Protein AF-A0A9D4FEJ9-F1 (afdb_monomer_lite)

Foldseek 3Di:
DDPCCCCPVVVDDDDDDDPDDDPLVVVQVVCVVVVNDDPVSVVVSVVVVVVVVVVVVVVVVLLVVCQVDVVRWDWDFDQVQWDPDDDDPDPVCVVVDPDTDGFGFTQTSNVRDGFWTFDFDDDPDDTDTDIDGDD

pLDDT: mean 73.31, std 15.65, range [38.03, 95.88]

Organism: Dreissena polymorpha (NCBI:txid45954)

Sequence (135 aa):
MSRTLLCEEFKYSFHKTKKDQCQAWAVYRNKEIAGELTIDLKIAFEDHIKRKNRARDEKKSDKSRAKQDKSYHVATFDVEAVLPIPCYLVSIIYYEIKLSCYNLSFYSLQNAKFDMFCGIKLKENEALVKWERVF

Secondary structure (DSSP, 8-state):
--HHHHHHTS----PPPPPPPPHHHHHHHHHHHHT---HHHHHHHHHHHHHHHHHHHHHHHHHHHHHH-TT---EE--SS-EEE----S-GGGGGT---EEE--EEEETTTTEEEEEEEEEEETTEEEEEEEE--

Radius of gyration: 22.23 Å; chains: 1; bounding box: 51×47×43 Å

Structure (mmCIF, N/CA/C/O backbone):
data_AF-A0A9D4FEJ9-F1
#
_entry.id   AF-A0A9D4FEJ9-F1
#
loop_
_atom_site.group_PDB
_atom_site.id
_atom_site.type_symbol
_atom_site.label_atom_id
_atom_site.label_alt_id
_atom_site.label_comp_id
_atom_site.label_asym_id
_atom_site.label_entity_id
_atom_site.label_seq_id
_atom_site.pdbx_PDB_ins_code
_atom_site.Cartn_x
_atom_site.Cartn_y
_atom_site.Cartn_z
_atom_site.occupancy
_atom_site.B_iso_or_equiv
_atom_site.auth_seq_id
_atom_site.auth_comp_id
_atom_site.auth_asym_id
_atom_site.auth_atom_id
_atom_site.pdbx_PDB_model_num
ATOM 1 N N . MET A 1 1 ? 16.062 -32.666 13.026 1.00 56.31 1 MET A N 1
ATOM 2 C CA . MET A 1 1 ? 17.361 -32.375 12.379 1.00 56.31 1 MET A CA 1
ATOM 3 C C . MET A 1 1 ? 17.881 -31.065 12.968 1.00 56.31 1 MET A C 1
ATOM 5 O O . MET A 1 1 ? 17.130 -30.097 12.966 1.00 56.31 1 MET A O 1
ATOM 9 N N . SER A 1 2 ? 19.061 -31.059 13.599 1.00 70.62 2 SER A N 1
ATOM 10 C CA . SER A 1 2 ? 19.541 -29.914 14.400 1.00 70.62 2 SER A CA 1
ATOM 11 C C . SER A 1 2 ? 20.096 -28.786 13.521 1.00 70.62 2 SER A C 1
ATOM 13 O O . SER A 1 2 ? 20.791 -29.055 12.544 1.00 70.62 2 SER A O 1
ATOM 15 N N . ARG A 1 3 ? 19.831 -27.523 13.890 1.00 65.75 3 ARG A N 1
ATOM 16 C CA . ARG A 1 3 ? 20.355 -26.314 13.218 1.00 65.75 3 ARG A CA 1
ATOM 17 C C . ARG A 1 3 ? 21.888 -26.311 13.137 1.00 65.75 3 ARG A C 1
ATOM 19 O O . ARG A 1 3 ? 22.436 -25.786 12.175 1.00 65.75 3 ARG A O 1
ATOM 26 N N . THR A 1 4 ? 22.551 -26.926 14.114 1.00 71.56 4 THR A N 1
ATOM 27 C CA . THR A 1 4 ? 24.013 -27.028 14.215 1.00 71.56 4 THR A CA 1
ATOM 28 C C . THR A 1 4 ? 24.616 -27.801 13.038 1.00 71.56 4 THR A C 1
ATOM 30 O O . THR A 1 4 ? 25.522 -27.299 12.386 1.00 71.56 4 THR A O 1
ATOM 33 N N . LEU A 1 5 ? 24.026 -28.948 12.671 1.00 76.44 5 LEU A N 1
ATOM 34 C CA . LEU A 1 5 ? 24.475 -29.768 11.534 1.00 76.44 5 LEU A CA 1
ATOM 35 C C . LEU A 1 5 ? 24.398 -29.003 10.199 1.00 76.44 5 LEU A C 1
ATOM 37 O O . LEU A 1 5 ? 25.327 -29.032 9.400 1.00 76.44 5 LEU A O 1
ATOM 41 N N . LEU A 1 6 ? 23.303 -28.271 9.966 1.00 71.69 6 LEU A N 1
ATOM 42 C CA . LEU A 1 6 ? 23.072 -27.528 8.717 1.00 71.69 6 LEU A CA 1
ATOM 43 C C . LEU A 1 6 ? 24.016 -26.328 8.544 1.00 71.69 6 LEU A C 1
ATOM 45 O O . LEU A 1 6 ? 24.467 -26.059 7.429 1.00 71.69 6 LEU A O 1
ATOM 49 N N . CYS A 1 7 ? 24.305 -25.605 9.628 1.00 70.69 7 CYS A N 1
ATOM 50 C CA . CYS A 1 7 ? 25.165 -24.423 9.577 1.00 70.69 7 CYS A CA 1
ATOM 51 C C . CYS A 1 7 ? 26.660 -24.770 9.546 1.00 70.69 7 CYS A C 1
ATOM 53 O O . CYS A 1 7 ? 27.412 -24.081 8.862 1.00 70.69 7 CYS A O 1
ATOM 55 N N . GLU A 1 8 ? 27.101 -25.791 10.288 1.00 72.38 8 GLU A N 1
ATOM 56 C CA . GLU A 1 8 ? 28.532 -26.058 10.502 1.00 72.38 8 GLU A CA 1
ATOM 57 C C . GLU A 1 8 ? 29.110 -27.036 9.474 1.00 72.38 8 GLU A C 1
ATOM 59 O O . GLU A 1 8 ? 30.146 -26.745 8.877 1.00 72.38 8 GLU A O 1
ATOM 64 N N . GLU A 1 9 ? 28.428 -28.152 9.200 1.00 73.94 9 GLU A N 1
ATOM 65 C CA . GLU A 1 9 ? 28.933 -29.160 8.256 1.00 73.94 9 GLU A CA 1
ATOM 66 C C . GLU A 1 9 ? 28.632 -28.784 6.803 1.00 73.94 9 GLU A C 1
ATOM 68 O O . GLU A 1 9 ? 29.503 -28.851 5.936 1.00 73.94 9 GLU A O 1
ATOM 73 N N . PHE A 1 10 ? 27.406 -28.328 6.534 1.00 78.38 10 PHE A N 1
ATOM 74 C CA . PHE A 1 10 ? 26.962 -27.996 5.177 1.00 78.38 10 PHE A CA 1
ATOM 75 C C . PHE A 1 10 ? 27.118 -26.513 4.810 1.00 78.38 10 PHE A C 1
ATOM 77 O O . PHE A 1 10 ? 26.845 -26.135 3.670 1.00 78.38 10 PHE A O 1
ATOM 84 N N . LYS A 1 11 ? 27.562 -25.665 5.752 1.00 77.25 11 LYS A N 1
ATOM 85 C CA . LYS A 1 11 ? 27.775 -24.215 5.563 1.00 77.25 11 LYS A CA 1
ATOM 86 C C . LYS A 1 11 ? 26.548 -23.466 5.023 1.00 77.25 11 LYS A C 1
ATOM 88 O O . LYS A 1 11 ? 26.685 -22.446 4.342 1.00 77.25 11 LYS A O 1
ATOM 93 N N . TYR A 1 12 ? 25.336 -23.935 5.326 1.00 80.81 12 TYR A N 1
ATOM 94 C CA . TYR A 1 12 ? 24.127 -23.233 4.909 1.00 80.81 12 TYR A CA 1
ATOM 95 C C . TYR A 1 12 ? 23.862 -22.017 5.797 1.00 80.81 12 TYR A C 1
ATOM 97 O O . TYR A 1 12 ? 23.785 -22.104 7.022 1.00 80.81 12 TYR A O 1
ATOM 105 N N . SER A 1 13 ? 23.672 -20.867 5.152 1.00 76.81 13 SER A N 1
ATOM 106 C CA . SER A 1 13 ? 23.271 -19.626 5.812 1.00 76.81 13 SER A CA 1
ATOM 107 C C . SER A 1 13 ? 21.747 -19.503 5.797 1.00 76.81 13 SER A C 1
ATOM 109 O O . SER A 1 13 ? 21.130 -19.427 4.736 1.00 76.81 13 SER A O 1
ATOM 111 N N . PHE A 1 14 ? 21.117 -19.456 6.973 1.00 75.50 14 PHE A N 1
ATOM 112 C CA . PHE A 1 14 ? 19.681 -19.187 7.073 1.00 75.50 14 PHE A CA 1
ATOM 113 C C . PHE A 1 14 ? 19.421 -17.691 6.905 1.00 75.50 14 PHE A C 1
ATOM 115 O O . PHE A 1 14 ? 19.607 -16.901 7.832 1.00 75.50 14 PHE A O 1
ATOM 122 N N . HIS A 1 15 ? 18.972 -17.299 5.717 1.00 77.50 15 HIS A N 1
ATOM 123 C CA . HIS A 1 15 ? 18.550 -15.932 5.449 1.00 77.50 15 HIS A CA 1
ATOM 124 C C . HIS A 1 15 ? 17.087 -15.749 5.843 1.00 77.50 15 HIS A C 1
ATOM 126 O O . HIS A 1 15 ? 16.216 -16.523 5.447 1.00 77.50 15 HIS A O 1
ATOM 132 N N . LYS A 1 16 ? 16.798 -14.689 6.601 1.00 71.62 16 LYS A N 1
ATOM 133 C CA . LYS A 1 16 ? 15.417 -14.250 6.794 1.00 71.62 16 LYS A CA 1
ATOM 134 C C . LYS A 1 16 ? 14.883 -13.798 5.437 1.00 71.62 16 LYS A C 1
ATOM 136 O O . LYS A 1 16 ? 15.527 -12.983 4.772 1.00 71.62 16 LYS A O 1
ATOM 141 N N . THR A 1 17 ? 13.733 -14.328 5.032 1.00 65.25 17 THR A N 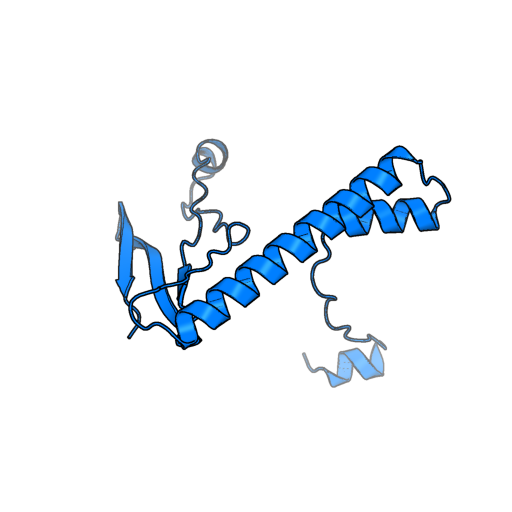1
ATOM 142 C CA . THR A 1 17 ? 13.060 -13.888 3.809 1.00 65.25 17 THR A CA 1
ATOM 143 C C . THR A 1 17 ? 12.894 -12.372 3.858 1.00 65.25 17 THR A C 1
ATOM 145 O O . THR A 1 17 ? 12.483 -11.794 4.872 1.00 65.25 17 THR A O 1
ATOM 148 N N . LYS A 1 18 ? 13.317 -11.701 2.782 1.00 68.94 18 LYS A N 1
ATOM 149 C CA . LYS A 1 18 ? 13.112 -10.259 2.650 1.00 68.94 18 LYS A CA 1
ATOM 150 C C . LYS A 1 18 ? 11.608 -10.008 2.616 1.00 68.94 18 LYS A C 1
ATOM 152 O O . LYS A 1 18 ? 10.855 -10.830 2.108 1.00 68.94 18 LYS A O 1
ATOM 157 N N . LYS A 1 19 ? 11.186 -8.877 3.175 1.00 67.50 19 LYS A N 1
ATOM 158 C CA . LYS A 1 19 ? 9.786 -8.457 3.116 1.00 67.50 19 LYS A CA 1
ATOM 159 C C . LYS A 1 19 ? 9.343 -8.354 1.654 1.00 67.50 19 LYS A C 1
ATOM 161 O O . LYS A 1 19 ? 10.132 -7.874 0.836 1.00 67.50 19 LYS A O 1
ATOM 166 N N . ASP A 1 20 ? 8.106 -8.752 1.367 1.00 70.62 20 ASP A N 1
ATOM 167 C CA . ASP A 1 20 ? 7.546 -8.688 0.019 1.00 70.62 20 ASP A CA 1
ATOM 168 C C . ASP A 1 20 ? 7.664 -7.273 -0.550 1.00 70.62 20 ASP A C 1
ATOM 170 O O . ASP A 1 20 ? 7.364 -6.266 0.105 1.00 70.62 20 ASP A O 1
ATOM 174 N N . GLN A 1 21 ? 8.185 -7.201 -1.771 1.00 74.94 21 GLN A N 1
ATOM 175 C CA . GLN A 1 21 ? 8.380 -5.953 -2.488 1.00 74.94 21 GLN A CA 1
ATOM 176 C C . GLN A 1 21 ? 7.201 -5.728 -3.426 1.00 74.94 21 GLN A C 1
ATOM 178 O O . GLN A 1 21 ? 6.718 -6.650 -4.075 1.00 74.94 21 GLN A O 1
ATOM 183 N N . CYS A 1 22 ? 6.755 -4.477 -3.527 1.00 85.62 22 CYS A N 1
ATOM 184 C CA . CYS A 1 22 ? 5.726 -4.110 -4.492 1.00 85.62 22 CYS A CA 1
ATOM 185 C C . CYS A 1 22 ? 6.215 -4.413 -5.916 1.00 85.62 22 CYS A C 1
ATOM 187 O O . CYS A 1 22 ? 7.333 -4.038 -6.278 1.00 85.62 22 CYS A O 1
ATOM 189 N N . GLN A 1 23 ? 5.357 -5.021 -6.735 1.00 85.50 23 GLN A N 1
ATOM 190 C CA . GLN A 1 23 ? 5.668 -5.371 -8.121 1.00 85.50 23 GLN A CA 1
ATOM 191 C C . GLN A 1 23 ? 6.156 -4.163 -8.936 1.00 85.50 23 GLN A C 1
ATOM 193 O O . GLN A 1 23 ? 7.145 -4.276 -9.654 1.00 85.50 23 GLN A O 1
ATOM 198 N N . ALA A 1 24 ? 5.535 -2.987 -8.772 1.00 87.25 24 ALA A N 1
ATOM 199 C CA . ALA A 1 24 ? 5.962 -1.761 -9.454 1.00 87.25 24 ALA A CA 1
ATOM 200 C C . ALA A 1 24 ? 7.404 -1.358 -9.092 1.00 87.25 24 ALA A C 1
ATOM 202 O O . ALA A 1 24 ? 8.167 -0.928 -9.955 1.00 87.25 24 ALA A O 1
ATOM 203 N N . TRP A 1 25 ? 7.801 -1.548 -7.829 1.00 88.81 25 TRP A N 1
ATOM 204 C CA . TRP A 1 25 ? 9.167 -1.287 -7.373 1.00 88.81 25 TRP A CA 1
ATOM 205 C C . TRP A 1 25 ? 10.157 -2.308 -7.936 1.00 88.81 25 TRP A C 1
ATOM 207 O O . TRP A 1 25 ? 11.225 -1.923 -8.404 1.00 88.81 25 TRP A O 1
ATOM 217 N N . ALA A 1 26 ? 9.793 -3.594 -7.935 1.00 89.62 26 ALA A N 1
ATOM 218 C CA . ALA A 1 26 ? 10.637 -4.657 -8.475 1.00 89.62 26 ALA A CA 1
ATOM 219 C C . ALA A 1 26 ? 10.890 -4.468 -9.980 1.00 89.62 26 ALA A C 1
ATOM 221 O O . ALA A 1 26 ? 12.032 -4.540 -10.426 1.00 89.62 26 ALA A O 1
ATOM 222 N N . VAL A 1 27 ? 9.843 -4.153 -10.752 1.00 89.88 27 VAL A N 1
ATOM 223 C CA . VAL A 1 27 ? 9.951 -3.885 -12.196 1.00 89.88 27 VAL A CA 1
ATOM 224 C C . VAL A 1 27 ? 10.849 -2.679 -12.462 1.00 89.88 27 VAL A C 1
ATOM 226 O O . VAL A 1 27 ? 11.778 -2.788 -13.262 1.00 89.88 27 VAL A O 1
ATOM 229 N N . TYR A 1 28 ? 10.622 -1.560 -11.765 1.00 93.25 28 TYR A N 1
ATOM 230 C CA . TYR A 1 28 ? 11.450 -0.362 -11.913 1.00 93.25 28 TYR A CA 1
ATOM 231 C C . TYR A 1 28 ? 12.921 -0.651 -11.588 1.00 93.25 28 TYR A C 1
ATOM 233 O O . TYR A 1 28 ? 13.802 -0.339 -12.385 1.00 93.25 28 TYR A O 1
ATOM 241 N N . ARG A 1 29 ? 13.196 -1.314 -10.456 1.00 91.62 29 ARG A N 1
ATOM 242 C CA . ARG A 1 29 ? 14.565 -1.622 -10.023 1.00 91.62 29 ARG A CA 1
ATOM 243 C C . ARG A 1 29 ? 15.287 -2.559 -10.988 1.00 91.62 29 ARG A C 1
ATOM 245 O O . ARG A 1 29 ? 16.464 -2.353 -11.264 1.00 91.62 29 ARG A O 1
ATOM 252 N N . ASN A 1 30 ? 14.596 -3.569 -11.510 1.00 91.56 30 ASN A N 1
ATOM 253 C CA . ASN A 1 30 ? 15.185 -4.500 -12.469 1.00 91.56 30 ASN A CA 1
ATOM 254 C C . ASN A 1 30 ? 15.529 -3.796 -13.789 1.00 91.56 30 ASN A C 1
ATOM 256 O O . ASN A 1 30 ? 16.608 -4.021 -14.329 1.00 91.56 30 ASN A O 1
ATOM 260 N N . LYS A 1 31 ? 14.652 -2.908 -14.276 1.00 92.12 31 LYS A N 1
ATOM 261 C CA . LYS A 1 31 ? 14.897 -2.110 -15.488 1.00 92.12 31 LYS A CA 1
ATOM 262 C C . LYS A 1 31 ? 16.006 -1.075 -15.300 1.00 92.12 31 LYS A C 1
ATOM 264 O O . LYS A 1 31 ? 16.796 -0.874 -16.214 1.00 92.12 31 LYS A O 1
ATOM 269 N N . GLU A 1 32 ? 16.106 -0.481 -14.113 1.00 92.31 32 GLU A N 1
ATOM 270 C CA . GLU A 1 32 ? 17.213 0.404 -13.731 1.00 92.31 32 GLU A CA 1
ATOM 271 C C . GLU A 1 32 ? 18.559 -0.335 -13.761 1.00 92.31 32 GLU A C 1
ATOM 273 O O . GLU A 1 32 ? 19.508 0.151 -14.368 1.00 92.31 32 GLU A O 1
ATOM 278 N N . ILE A 1 33 ? 18.634 -1.534 -13.170 1.00 92.69 33 ILE A N 1
ATOM 279 C CA . ILE A 1 33 ? 19.854 -2.361 -13.165 1.00 92.69 33 ILE A CA 1
ATOM 280 C C . ILE A 1 33 ? 20.231 -2.816 -14.582 1.00 92.69 33 ILE A C 1
ATOM 282 O O . ILE A 1 33 ? 21.411 -2.840 -14.920 1.00 92.69 33 ILE A O 1
ATOM 286 N N . ALA A 1 34 ? 19.241 -3.160 -15.409 1.00 92.56 34 ALA A N 1
ATOM 287 C CA . ALA A 1 34 ? 19.451 -3.560 -16.799 1.00 92.56 34 ALA A CA 1
ATOM 288 C C . ALA A 1 34 ? 19.808 -2.387 -17.736 1.00 92.56 34 ALA A C 1
ATOM 290 O O . ALA A 1 34 ? 20.172 -2.625 -18.882 1.00 92.56 34 ALA A O 1
ATOM 291 N N . GLY A 1 35 ? 19.698 -1.131 -17.283 1.00 91.50 35 GLY A N 1
ATOM 292 C CA . GLY A 1 35 ? 19.918 0.050 -18.126 1.00 91.50 35 GLY A CA 1
ATOM 293 C C . GLY A 1 35 ? 18.801 0.316 -19.147 1.00 91.50 35 GLY A C 1
ATOM 294 O O . GLY A 1 35 ? 18.963 1.146 -20.033 1.00 91.50 35 GLY A O 1
ATOM 295 N N . GLU A 1 36 ? 17.653 -0.350 -19.017 1.00 92.81 36 GLU A N 1
ATOM 296 C CA . GLU A 1 36 ? 16.507 -0.273 -19.939 1.00 92.81 36 GLU A CA 1
ATOM 297 C C . GLU A 1 36 ? 15.411 0.672 -19.416 1.00 92.81 36 GLU A C 1
ATOM 299 O O . GLU A 1 36 ? 14.210 0.415 -19.559 1.00 92.81 36 GLU A O 1
ATOM 304 N N . LEU A 1 37 ? 15.803 1.743 -18.722 1.00 91.56 37 LEU A N 1
ATOM 305 C CA . LEU A 1 37 ? 14.847 2.647 -18.097 1.00 91.56 37 LEU A CA 1
ATOM 306 C C . LEU A 1 37 ? 14.257 3.606 -19.137 1.00 91.56 37 LEU A C 1
ATOM 308 O O . LEU A 1 37 ? 14.937 4.502 -19.633 1.00 91.56 37 LEU A O 1
ATOM 312 N N . THR A 1 38 ? 12.971 3.448 -19.441 1.00 92.44 38 THR A N 1
ATOM 313 C CA . THR A 1 38 ? 12.241 4.403 -20.279 1.00 92.44 38 THR A CA 1
ATOM 314 C C . THR A 1 38 ? 11.709 5.567 -19.442 1.00 92.44 38 THR A C 1
ATOM 316 O O . THR A 1 38 ? 11.409 5.424 -18.252 1.00 92.44 38 THR A O 1
ATOM 319 N N . ILE A 1 39 ? 11.570 6.736 -20.071 1.00 93.62 39 ILE A N 1
ATOM 320 C CA . ILE A 1 39 ? 11.011 7.942 -19.438 1.00 93.62 39 ILE A CA 1
ATOM 321 C C . ILE A 1 39 ? 9.598 7.670 -18.907 1.00 93.62 39 ILE A C 1
ATOM 323 O O . ILE A 1 39 ? 9.293 8.022 -17.768 1.00 93.62 39 ILE A O 1
ATOM 327 N N . ASP A 1 40 ? 8.778 6.956 -19.677 1.00 93.31 40 ASP A N 1
ATOM 328 C CA . ASP A 1 40 ? 7.412 6.603 -19.285 1.00 93.31 40 ASP A CA 1
ATOM 329 C C . ASP A 1 40 ? 7.378 5.738 -18.020 1.00 93.31 40 ASP A C 1
ATOM 331 O O . ASP A 1 40 ? 6.560 5.966 -17.127 1.00 93.31 40 ASP A O 1
ATOM 335 N N . LEU A 1 41 ? 8.304 4.778 -17.894 1.00 91.81 41 LEU A N 1
ATOM 336 C CA . LEU A 1 41 ? 8.404 3.922 -16.710 1.00 91.81 41 LEU A CA 1
ATOM 337 C C . LEU A 1 41 ? 8.794 4.733 -15.468 1.00 91.81 41 LEU A C 1
ATOM 339 O O . LEU A 1 41 ? 8.311 4.457 -14.369 1.00 91.81 41 LEU A O 1
ATOM 343 N N . LYS A 1 42 ? 9.642 5.753 -15.642 1.00 93.06 42 LYS A N 1
ATOM 344 C CA . LYS A 1 42 ? 10.030 6.667 -14.566 1.00 93.06 42 LYS A CA 1
ATOM 345 C C . LYS A 1 42 ? 8.858 7.531 -14.110 1.00 93.06 42 LYS A C 1
ATOM 347 O O . LYS A 1 42 ? 8.597 7.584 -12.911 1.00 93.06 42 LYS A O 1
ATOM 352 N N . ILE A 1 43 ? 8.112 8.121 -15.042 1.00 95.31 43 ILE A N 1
ATOM 353 C CA . ILE A 1 43 ? 6.907 8.905 -14.731 1.00 95.31 43 ILE A CA 1
ATOM 354 C C . ILE A 1 43 ? 5.874 8.027 -14.010 1.00 95.31 43 ILE A C 1
ATOM 356 O O . ILE A 1 43 ? 5.373 8.397 -12.948 1.00 95.31 43 ILE A O 1
ATOM 360 N N . ALA A 1 44 ? 5.613 6.821 -14.525 1.00 93.62 44 ALA A N 1
ATOM 361 C CA . ALA A 1 44 ? 4.683 5.877 -13.908 1.00 93.62 44 ALA A CA 1
ATOM 362 C C . ALA A 1 44 ? 5.109 5.474 -12.485 1.00 93.62 44 ALA A C 1
ATOM 364 O O . ALA A 1 44 ? 4.271 5.363 -11.583 1.00 93.62 44 ALA A O 1
ATOM 365 N N . PHE A 1 45 ? 6.410 5.273 -12.257 1.00 94.19 45 PHE A N 1
ATOM 366 C CA . PHE A 1 45 ? 6.940 4.952 -10.936 1.00 94.19 45 PHE A CA 1
ATOM 367 C C . PHE A 1 45 ? 6.851 6.137 -9.965 1.00 94.19 45 PHE A C 1
ATOM 369 O O . PHE A 1 45 ? 6.438 5.958 -8.817 1.00 94.19 45 PHE A O 1
ATOM 376 N N . GLU A 1 46 ? 7.168 7.353 -10.409 1.00 94.88 46 GLU A N 1
ATOM 377 C CA . GLU A 1 46 ? 7.007 8.567 -9.601 1.00 94.88 46 GLU A CA 1
ATOM 378 C C . GLU A 1 46 ? 5.547 8.773 -9.183 1.00 94.88 46 GLU A C 1
ATOM 380 O O . GLU A 1 46 ? 5.268 9.047 -8.013 1.00 94.88 46 GLU A O 1
ATOM 385 N N . ASP A 1 47 ? 4.603 8.560 -10.098 1.00 95.56 47 ASP A N 1
ATOM 386 C CA . ASP A 1 47 ? 3.174 8.624 -9.801 1.00 95.56 47 ASP A CA 1
ATOM 387 C C . ASP A 1 47 ? 2.728 7.530 -8.826 1.00 95.56 47 ASP A C 1
ATOM 389 O O . ASP A 1 47 ? 1.956 7.802 -7.901 1.00 95.56 47 ASP A O 1
ATOM 393 N N . HIS A 1 48 ? 3.248 6.307 -8.962 1.00 93.62 48 HIS A N 1
ATOM 394 C CA . HIS A 1 48 ? 3.027 5.242 -7.983 1.00 93.62 48 HIS A CA 1
ATOM 395 C C . HIS A 1 48 ? 3.501 5.660 -6.579 1.00 93.62 48 HIS A C 1
ATOM 397 O O . HIS A 1 48 ? 2.764 5.501 -5.600 1.00 93.62 48 HIS A O 1
ATOM 403 N N . ILE A 1 49 ? 4.702 6.239 -6.465 1.00 94.31 49 ILE A N 1
ATOM 404 C CA . ILE A 1 49 ? 5.252 6.710 -5.186 1.00 94.31 49 ILE A CA 1
ATOM 405 C C . ILE A 1 49 ? 4.426 7.868 -4.613 1.00 94.31 49 ILE A C 1
ATOM 407 O O . ILE A 1 49 ? 4.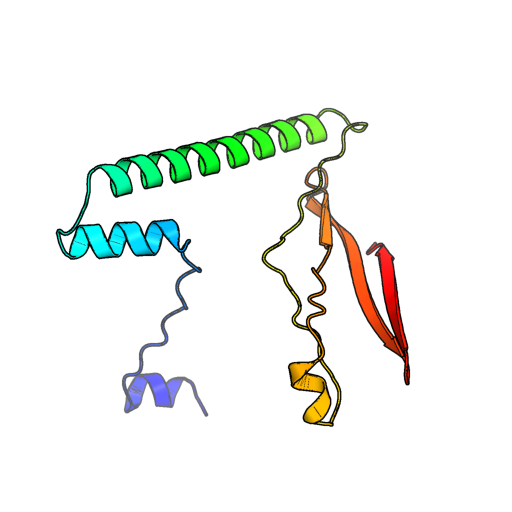113 7.851 -3.420 1.00 94.31 49 ILE A O 1
ATOM 411 N N . LYS A 1 50 ? 4.006 8.830 -5.444 1.00 95.88 50 LYS A N 1
ATOM 412 C CA . LYS A 1 50 ? 3.122 9.933 -5.028 1.00 95.88 50 LYS A CA 1
ATOM 413 C C . LYS A 1 50 ? 1.806 9.407 -4.455 1.00 95.88 50 LYS A C 1
ATOM 415 O O . LYS A 1 50 ? 1.436 9.785 -3.345 1.00 95.88 50 LYS A O 1
ATOM 420 N N . ARG A 1 51 ? 1.128 8.490 -5.158 1.00 93.50 51 ARG A N 1
ATOM 421 C CA . ARG A 1 51 ? -0.134 7.875 -4.697 1.00 93.50 51 ARG A CA 1
ATOM 422 C C . ARG A 1 51 ? 0.052 7.115 -3.386 1.00 93.50 51 ARG A C 1
ATOM 424 O O . ARG A 1 51 ? -0.743 7.268 -2.463 1.00 93.50 51 ARG A O 1
ATOM 431 N N . LYS A 1 52 ? 1.133 6.339 -3.278 1.00 91.25 52 LYS A N 1
ATOM 432 C CA . LYS A 1 52 ? 1.486 5.591 -2.065 1.00 91.25 52 LYS A CA 1
ATOM 433 C C . LYS A 1 52 ? 1.706 6.506 -0.861 1.00 91.25 52 LYS A C 1
ATOM 435 O O . LYS A 1 52 ? 1.241 6.186 0.231 1.00 91.25 52 LYS A O 1
ATOM 440 N N . ASN A 1 53 ? 2.430 7.608 -1.039 1.00 94.38 53 ASN A N 1
ATOM 441 C CA . ASN A 1 53 ? 2.683 8.562 0.040 1.00 94.38 53 ASN A CA 1
ATOM 442 C C . ASN A 1 53 ? 1.396 9.282 0.438 1.00 94.38 53 ASN A C 1
ATOM 444 O O . ASN A 1 53 ? 1.055 9.277 1.615 1.00 94.38 53 ASN A O 1
ATOM 448 N N . ARG A 1 54 ? 0.611 9.743 -0.541 1.00 95.19 54 ARG A N 1
ATOM 449 C CA . ARG A 1 54 ? -0.696 10.358 -0.299 1.00 95.19 54 ARG A CA 1
ATOM 450 C C . ARG A 1 54 ? -1.619 9.462 0.532 1.00 95.19 54 ARG A C 1
ATOM 452 O O . ARG A 1 54 ? -2.122 9.904 1.556 1.00 95.19 54 ARG A O 1
ATOM 459 N N . ALA A 1 55 ? -1.771 8.190 0.160 1.00 90.44 55 ALA A N 1
ATOM 460 C CA . ALA A 1 55 ? -2.606 7.249 0.911 1.00 90.44 55 ALA A CA 1
ATOM 461 C C . ALA A 1 55 ? -2.111 7.032 2.357 1.00 90.44 55 ALA A C 1
ATOM 463 O O . ALA A 1 55 ? -2.901 6.826 3.280 1.00 90.44 55 ALA A O 1
ATOM 464 N N . ARG A 1 56 ? -0.791 7.079 2.584 1.00 90.88 56 ARG A N 1
ATOM 465 C CA . ARG A 1 56 ? -0.203 6.979 3.932 1.00 90.88 56 ARG A CA 1
ATOM 466 C C . ARG A 1 56 ? -0.446 8.236 4.757 1.00 90.88 56 ARG A C 1
ATOM 468 O O . ARG A 1 56 ? -0.711 8.112 5.953 1.00 90.88 56 ARG A O 1
ATOM 475 N N . ASP A 1 57 ? -0.359 9.402 4.133 1.00 94.19 57 ASP A N 1
ATOM 476 C CA . ASP A 1 57 ? -0.584 10.690 4.781 1.00 94.19 57 ASP A CA 1
ATOM 477 C C . ASP A 1 57 ? -2.060 10.866 5.154 1.00 94.19 57 ASP A C 1
ATOM 479 O O . ASP A 1 57 ? -2.357 11.206 6.299 1.00 94.19 57 ASP A O 1
ATOM 483 N N . GLU A 1 58 ? -2.980 10.512 4.251 1.00 92.44 58 GLU A N 1
ATOM 484 C CA . GLU A 1 58 ? -4.425 10.461 4.513 1.00 92.44 58 GLU A CA 1
ATOM 485 C C . GLU A 1 58 ? -4.724 9.514 5.687 1.00 92.44 58 GLU A C 1
ATOM 487 O O . GLU A 1 58 ? -5.263 9.945 6.706 1.00 92.44 58 GLU A O 1
ATOM 492 N N . LYS A 1 59 ? -4.218 8.270 5.649 1.00 89.75 59 LYS A N 1
ATOM 493 C CA . LYS A 1 59 ? -4.357 7.309 6.761 1.00 89.75 59 LYS A CA 1
ATOM 494 C C . LYS A 1 59 ? -3.805 7.846 8.088 1.00 89.75 59 LYS A C 1
ATOM 496 O O . LYS A 1 59 ? -4.354 7.554 9.153 1.00 89.75 59 LYS A O 1
ATOM 501 N N . LYS A 1 60 ? -2.692 8.587 8.065 1.00 90.56 60 LYS A N 1
ATOM 502 C CA . LYS A 1 60 ? -2.088 9.181 9.269 1.00 90.56 60 LYS A CA 1
ATOM 503 C C . LYS A 1 60 ? -2.946 10.323 9.812 1.00 90.56 60 LYS A C 1
ATOM 505 O O . LYS A 1 60 ? -3.118 10.408 11.032 1.00 90.56 60 LYS A O 1
ATOM 510 N N . SER A 1 61 ? -3.481 11.162 8.930 1.00 92.00 61 SER A N 1
ATOM 511 C CA . SER A 1 61 ? -4.410 12.239 9.275 1.00 92.00 61 SER A CA 1
ATOM 512 C C . SER A 1 61 ? -5.673 11.668 9.916 1.00 92.00 61 SER A C 1
ATOM 514 O O . SER A 1 61 ? -5.992 12.004 11.056 1.00 92.00 61 SER A O 1
ATOM 516 N N . ASP A 1 62 ? -6.298 10.687 9.264 1.00 89.00 62 ASP A N 1
ATOM 517 C CA . ASP A 1 62 ? -7.499 10.011 9.751 1.00 89.00 62 ASP A CA 1
ATOM 518 C C . ASP A 1 62 ? -7.268 9.334 11.102 1.00 89.00 62 ASP A C 1
ATOM 520 O O . ASP A 1 62 ? -8.057 9.498 12.033 1.00 89.00 62 ASP A O 1
ATOM 524 N N . LYS A 1 63 ? -6.138 8.637 11.267 1.00 87.12 63 LYS A N 1
ATOM 525 C CA . LYS A 1 63 ? -5.767 8.041 12.557 1.00 87.12 63 LYS A CA 1
ATOM 526 C C . LYS A 1 63 ? -5.604 9.095 13.654 1.00 87.12 63 LYS A C 1
ATOM 528 O O . LYS A 1 63 ? -5.957 8.839 14.803 1.00 87.12 63 LYS A O 1
ATOM 533 N N . SER A 1 64 ? -5.045 10.256 13.324 1.00 88.00 64 SER A N 1
ATOM 534 C CA . SER A 1 64 ? -4.863 11.356 14.279 1.00 88.00 64 SER A CA 1
ATOM 535 C C . SER A 1 64 ? -6.205 11.974 14.664 1.00 88.00 64 SER A C 1
ATOM 537 O O . SER A 1 64 ? -6.448 12.193 15.849 1.00 88.00 64 SER A O 1
ATOM 539 N N . ARG A 1 65 ? -7.103 12.157 13.689 1.00 88.75 65 ARG A N 1
ATOM 540 C CA . ARG A 1 65 ? -8.471 12.635 13.903 1.00 88.75 65 ARG A CA 1
ATOM 541 C C . ARG A 1 65 ? -9.271 11.682 14.783 1.00 88.75 65 ARG A C 1
ATOM 543 O O . ARG A 1 65 ? -9.845 12.123 15.770 1.00 88.75 65 ARG A O 1
ATOM 550 N N . ALA A 1 66 ? -9.224 10.381 14.496 1.00 86.19 66 ALA A N 1
ATOM 551 C CA . ALA A 1 66 ? -9.873 9.369 15.324 1.00 86.19 66 ALA A CA 1
ATOM 552 C C . ALA A 1 66 ? -9.361 9.427 16.772 1.00 86.19 66 ALA A C 1
ATOM 554 O O . ALA A 1 66 ? -10.129 9.364 17.718 1.00 86.19 66 ALA A O 1
ATOM 555 N N . LYS A 1 67 ? -8.061 9.616 17.010 1.00 83.38 67 LYS A N 1
ATOM 556 C CA . LYS A 1 67 ? -7.563 9.718 18.395 1.00 83.38 67 LYS A CA 1
ATOM 557 C C . LYS A 1 67 ? -8.136 10.905 19.177 1.00 83.38 67 LYS A C 1
ATOM 559 O O . LYS A 1 67 ? -8.223 10.816 20.397 1.00 83.38 67 LYS A O 1
ATOM 564 N N . GLN A 1 68 ? -8.470 11.997 18.496 1.00 87.19 68 GLN A N 1
ATOM 565 C CA . GLN A 1 68 ? -8.983 13.218 19.121 1.00 87.19 68 GLN A CA 1
ATOM 566 C C . GLN A 1 68 ? -10.509 13.185 19.274 1.00 87.19 68 GLN A C 1
ATOM 568 O O . GLN A 1 68 ? -11.029 13.617 20.299 1.00 87.19 68 GLN A O 1
ATOM 573 N N . ASP A 1 69 ? -11.215 12.636 18.286 1.00 87.12 69 ASP A N 1
ATOM 574 C CA . ASP A 1 69 ? -12.673 12.580 18.236 1.00 87.12 69 ASP A CA 1
ATOM 575 C C . ASP A 1 69 ? -13.174 11.134 18.356 1.00 87.12 69 ASP A C 1
ATOM 577 O O . ASP A 1 69 ? -13.027 10.321 17.442 1.00 87.12 69 ASP A O 1
ATOM 581 N N . LYS A 1 70 ? -13.808 10.817 19.492 1.00 81.25 70 LYS A N 1
ATOM 582 C CA . LYS A 1 70 ? -14.368 9.484 19.768 1.00 81.25 70 LYS A CA 1
ATOM 583 C C . LYS A 1 70 ? -15.574 9.134 18.890 1.00 81.25 70 LYS A C 1
ATOM 585 O O . LYS A 1 70 ? -15.929 7.962 18.839 1.00 81.25 70 LYS A O 1
ATOM 590 N N . SER A 1 71 ? -16.191 10.109 18.218 1.00 85.38 71 SER A N 1
ATOM 591 C CA . SER A 1 71 ? -17.281 9.866 17.264 1.00 85.38 71 SER A CA 1
ATOM 592 C C . SER A 1 71 ? -16.779 9.446 15.876 1.00 85.38 71 SER A C 1
ATOM 594 O O . SER A 1 71 ? -17.547 8.918 15.072 1.00 85.38 71 SER A O 1
ATOM 596 N N . TYR A 1 72 ? -15.484 9.639 15.598 1.00 81.31 72 TYR A N 1
ATOM 597 C CA . TYR A 1 72 ? -14.864 9.321 14.317 1.00 81.31 72 TYR A CA 1
ATOM 598 C C . TYR A 1 72 ? -14.120 7.984 14.388 1.00 81.31 72 TYR A C 1
ATOM 600 O O . TYR A 1 72 ? -13.142 7.841 15.124 1.00 81.31 72 TYR A O 1
ATOM 608 N N . HIS A 1 73 ? -14.552 7.005 13.591 1.00 80.31 73 HIS A N 1
ATOM 609 C CA . HIS A 1 73 ? -13.919 5.689 13.507 1.00 80.31 73 HIS A CA 1
ATOM 610 C C . HIS A 1 73 ? -13.201 5.504 12.175 1.00 80.31 73 HIS A C 1
ATOM 612 O O . HIS A 1 73 ? -13.735 5.809 11.112 1.00 80.31 73 HIS A O 1
ATOM 618 N N . VAL A 1 74 ? -11.987 4.956 12.239 1.00 81.00 74 VAL A N 1
ATOM 619 C CA . VAL A 1 74 ? -11.176 4.665 11.055 1.00 81.00 74 VAL A CA 1
ATOM 620 C C . VAL A 1 74 ? -10.791 3.203 11.087 1.00 81.00 74 VAL A C 1
ATOM 622 O O . VAL A 1 74 ? -10.085 2.753 11.998 1.00 81.00 74 VAL A O 1
ATOM 625 N N . ALA A 1 75 ? -11.238 2.483 10.066 1.00 80.25 75 ALA A N 1
ATOM 626 C CA . ALA A 1 75 ? -10.900 1.093 9.851 1.00 80.25 75 ALA A CA 1
ATOM 627 C C . ALA A 1 75 ? -10.017 0.946 8.614 1.00 80.25 75 ALA A C 1
ATOM 629 O O . ALA A 1 75 ? -10.163 1.674 7.633 1.00 80.25 75 ALA A O 1
ATOM 630 N N . THR A 1 76 ? -9.100 -0.017 8.656 1.00 76.69 76 THR A N 1
ATOM 631 C CA . THR A 1 76 ? -8.331 -0.420 7.475 1.00 76.69 76 THR A CA 1
ATOM 632 C C . THR A 1 76 ? -8.479 -1.903 7.237 1.00 76.69 76 THR A C 1
ATOM 634 O O . THR A 1 76 ? -8.400 -2.676 8.189 1.00 76.69 76 THR A O 1
ATOM 637 N N . PHE A 1 77 ? -8.652 -2.257 5.969 1.00 72.56 77 PHE A N 1
ATOM 638 C CA . PHE A 1 77 ? -8.785 -3.619 5.481 1.00 72.56 77 PHE A CA 1
ATOM 639 C C . PHE A 1 77 ? -7.591 -3.950 4.585 1.00 72.56 77 PHE A C 1
ATOM 641 O O . PHE A 1 77 ? -7.099 -3.089 3.852 1.00 72.56 77 PHE A O 1
ATOM 648 N N . ASP A 1 78 ? -7.115 -5.187 4.674 1.00 70.44 78 ASP A N 1
ATOM 649 C CA . ASP A 1 78 ? -6.111 -5.724 3.764 1.00 70.44 78 ASP A CA 1
ATOM 650 C C . ASP A 1 78 ? -6.828 -6.509 2.658 1.00 70.44 78 ASP A C 1
ATOM 652 O O . ASP A 1 78 ? -7.479 -7.516 2.927 1.00 70.44 78 ASP A O 1
ATOM 656 N N . VAL A 1 79 ? -6.764 -6.011 1.421 1.00 68.12 79 VAL A N 1
ATOM 657 C CA . VAL A 1 79 ? -7.392 -6.654 0.249 1.00 68.12 79 VAL A CA 1
ATOM 658 C C . VAL A 1 79 ? -6.519 -7.774 -0.300 1.00 68.12 79 VAL A C 1
ATOM 660 O O . VAL A 1 79 ? -7.019 -8.679 -0.960 1.00 68.12 79 VAL A O 1
ATOM 663 N N . GLU A 1 80 ? -5.215 -7.721 -0.039 1.00 63.47 80 GLU A N 1
ATOM 664 C CA . GLU A 1 80 ? -4.263 -8.722 -0.516 1.00 63.47 80 GLU A CA 1
ATOM 665 C C . GLU A 1 80 ? -4.304 -9.982 0.361 1.00 63.47 80 GLU A C 1
ATOM 667 O O . GLU A 1 80 ? -3.894 -11.055 -0.081 1.00 63.47 80 GLU A O 1
ATOM 672 N N . ALA A 1 81 ? -4.910 -9.893 1.552 1.00 63.34 81 ALA A N 1
ATOM 673 C CA . ALA A 1 81 ? -5.299 -11.028 2.384 1.00 63.34 81 ALA A CA 1
ATOM 674 C C . ALA A 1 81 ? -6.519 -11.774 1.799 1.00 63.34 81 ALA A C 1
ATOM 676 O O . ALA A 1 81 ? -7.582 -11.897 2.417 1.00 63.34 81 ALA A O 1
ATOM 677 N N . VAL A 1 82 ? -6.367 -12.278 0.577 1.00 60.56 82 VAL A N 1
ATOM 678 C CA . VAL A 1 82 ? -7.314 -13.206 -0.036 1.00 60.56 82 VAL A CA 1
ATOM 679 C C . VAL A 1 82 ? -7.059 -14.583 0.554 1.00 60.56 82 VAL A C 1
ATOM 681 O O . VAL A 1 82 ? -5.951 -15.105 0.455 1.00 60.56 82 VAL A O 1
ATOM 684 N N . LEU A 1 83 ? -8.084 -15.185 1.153 1.00 60.88 83 LEU A N 1
ATOM 685 C CA . LEU A 1 83 ? -8.070 -16.612 1.429 1.00 60.88 83 LEU A CA 1
ATOM 686 C C . LEU A 1 83 ? -8.558 -17.304 0.154 1.00 60.88 83 LEU A C 1
ATOM 688 O O . LEU A 1 83 ? -9.754 -17.224 -0.151 1.00 60.88 83 LEU A O 1
ATOM 692 N N . PRO A 1 84 ? -7.673 -17.957 -0.622 1.00 55.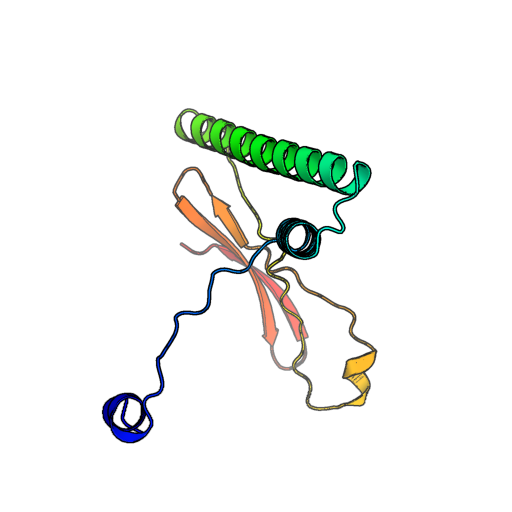81 84 PRO A N 1
ATOM 693 C CA . PRO A 1 84 ? -8.143 -18.893 -1.624 1.00 55.81 84 PRO A CA 1
ATOM 694 C C . PRO A 1 84 ? -8.872 -20.001 -0.862 1.00 55.81 84 PRO A C 1
ATOM 696 O O . PRO A 1 84 ? -8.256 -20.778 -0.135 1.00 55.81 84 PRO A O 1
ATOM 699 N N . ILE A 1 85 ? -10.198 -20.031 -0.955 1.00 55.31 85 ILE A N 1
ATOM 700 C CA . ILE A 1 85 ? -10.973 -21.146 -0.416 1.00 55.31 85 ILE A CA 1
ATOM 701 C C . ILE A 1 85 ? -10.668 -22.344 -1.314 1.00 55.31 85 ILE A C 1
ATOM 703 O O . ILE A 1 85 ? -10.810 -22.227 -2.533 1.00 55.31 85 ILE A O 1
ATOM 707 N N . PRO A 1 86 ? -10.203 -23.474 -0.753 1.00 64.81 86 PRO A N 1
ATOM 708 C CA . PRO A 1 86 ? -11.054 -24.664 -0.854 1.00 64.81 86 PRO A CA 1
ATOM 709 C C . PRO A 1 86 ? -10.863 -25.667 0.298 1.00 64.81 86 PRO A C 1
ATOM 711 O O . PRO A 1 86 ? -9.791 -25.772 0.884 1.00 64.81 86 PRO A O 1
ATOM 714 N N . CYS A 1 87 ? -11.865 -26.510 0.557 1.00 50.12 87 CYS A N 1
ATOM 715 C CA . CYS A 1 87 ? -11.574 -27.842 1.094 1.00 50.12 87 CYS A CA 1
ATOM 716 C C . CYS A 1 87 ? -12.636 -28.846 0.627 1.00 50.12 87 CYS A C 1
ATOM 718 O O . CYS A 1 87 ? -13.664 -29.017 1.271 1.00 50.12 87 CYS A O 1
ATOM 720 N N . TYR A 1 88 ? -12.397 -29.483 -0.521 1.00 54.09 88 TYR A N 1
ATOM 721 C CA . TYR A 1 88 ? -13.152 -30.648 -0.995 1.00 54.09 88 TYR A CA 1
ATOM 722 C C . TYR A 1 88 ? -12.168 -31.682 -1.559 1.00 54.09 88 TYR A C 1
ATOM 724 O O . TYR A 1 88 ? -11.188 -31.322 -2.207 1.00 54.09 88 TYR A O 1
ATOM 732 N N . LEU A 1 89 ? -12.431 -32.970 -1.319 1.00 55.38 89 LEU A N 1
ATOM 733 C CA . LEU A 1 89 ? -11.573 -34.107 -1.701 1.00 55.38 89 LEU A CA 1
ATOM 734 C C . LEU A 1 89 ? -11.656 -34.497 -3.194 1.00 55.38 89 LEU A C 1
ATOM 736 O O . LEU A 1 89 ? -11.095 -35.514 -3.592 1.00 55.38 89 LEU A O 1
ATOM 740 N N . VAL A 1 90 ? -12.367 -33.729 -4.027 1.00 57.19 90 VAL A N 1
ATOM 741 C CA . VAL A 1 90 ? -12.720 -34.124 -5.401 1.00 57.19 90 VAL A CA 1
ATOM 742 C C . VAL A 1 90 ? -12.177 -33.113 -6.412 1.00 57.19 90 VAL A C 1
ATOM 744 O O . VAL A 1 90 ? -12.489 -31.925 -6.353 1.00 57.19 90 VAL A O 1
ATOM 747 N N . SER A 1 91 ? -11.374 -33.598 -7.363 1.00 59.38 91 SER A N 1
ATOM 748 C CA . SER A 1 91 ? -10.586 -32.790 -8.308 1.00 59.38 91 SER A CA 1
ATOM 749 C C . SER A 1 91 ? -11.406 -31.980 -9.318 1.00 59.38 91 SER A C 1
ATOM 751 O O . SER A 1 91 ? -10.928 -30.963 -9.810 1.00 59.38 91 SER A O 1
ATOM 753 N N . ILE A 1 92 ? -12.641 -32.392 -9.614 1.00 60.03 92 ILE A N 1
ATOM 754 C CA . ILE A 1 92 ? -13.504 -31.754 -10.626 1.00 60.03 92 ILE A CA 1
ATOM 755 C C . ILE A 1 92 ? -13.931 -30.333 -10.234 1.00 60.03 92 ILE A C 1
ATOM 757 O O . ILE A 1 92 ? -14.092 -29.471 -11.089 1.00 60.03 92 ILE A O 1
ATOM 761 N N . ILE A 1 93 ? -14.057 -30.066 -8.935 1.00 59.38 93 ILE A N 1
ATOM 762 C CA . ILE A 1 93 ? -14.569 -28.794 -8.412 1.00 59.38 93 ILE A CA 1
ATOM 763 C C . ILE A 1 93 ? -13.465 -27.714 -8.384 1.00 59.38 93 ILE A C 1
ATOM 765 O O . ILE A 1 93 ? -13.749 -26.519 -8.321 1.00 59.38 93 ILE A O 1
ATOM 769 N N . TYR A 1 94 ? -12.195 -28.117 -8.503 1.00 54.72 94 TYR A N 1
ATOM 770 C CA . TYR A 1 94 ? -11.034 -27.223 -8.495 1.00 54.72 94 TYR A CA 1
ATOM 771 C C . TYR A 1 94 ? -11.084 -26.147 -9.594 1.00 54.72 94 TYR A C 1
ATOM 773 O O . TYR A 1 94 ? -10.620 -25.031 -9.379 1.00 54.72 94 TYR A O 1
ATOM 781 N N . TYR A 1 95 ? -11.674 -26.460 -10.753 1.00 55.88 95 TYR A N 1
ATOM 782 C CA . TYR A 1 95 ? -11.768 -25.527 -11.882 1.00 55.88 95 TYR A CA 1
ATOM 783 C C . TYR A 1 95 ? -13.034 -24.653 -11.868 1.00 55.88 95 TYR A C 1
ATOM 785 O O . TYR A 1 95 ? -13.063 -23.625 -12.543 1.00 55.88 95 TYR A O 1
ATOM 793 N N . GLU A 1 96 ? -14.045 -25.015 -11.075 1.00 56.31 96 GLU A N 1
ATOM 794 C CA . GLU A 1 96 ? -15.351 -24.337 -11.033 1.00 56.31 96 GLU A CA 1
ATOM 795 C C . GLU A 1 96 ? -15.409 -23.212 -9.981 1.00 56.31 96 GLU A C 1
ATOM 797 O O . GLU A 1 96 ? -16.182 -22.261 -10.110 1.00 56.31 96 GLU A O 1
ATOM 802 N N . ILE A 1 97 ? -14.575 -23.260 -8.934 1.00 56.03 97 ILE A N 1
ATOM 803 C CA . ILE A 1 97 ? -14.651 -22.285 -7.838 1.00 56.03 97 ILE A CA 1
ATOM 804 C C . ILE A 1 97 ? -13.705 -21.102 -8.086 1.00 56.03 97 ILE A C 1
ATOM 806 O O . ILE A 1 97 ? -12.548 -21.101 -7.677 1.00 56.03 97 ILE A O 1
ATOM 810 N N . LYS A 1 98 ? -14.239 -20.023 -8.669 1.00 55.44 98 LYS A N 1
ATOM 811 C CA . LYS A 1 98 ? -13.675 -18.661 -8.556 1.00 55.44 98 LYS A CA 1
ATOM 812 C C . LYS A 1 98 ? -14.319 -17.868 -7.407 1.00 55.44 98 LYS A C 1
ATOM 814 O O . LYS A 1 98 ? -14.619 -16.687 -7.557 1.00 55.44 98 LYS A O 1
ATOM 819 N N . LEU A 1 99 ? -14.552 -18.493 -6.251 1.00 55.03 99 LEU A N 1
ATOM 820 C CA . LEU A 1 99 ? -14.887 -17.760 -5.026 1.00 55.03 99 LEU A CA 1
ATOM 821 C C . LEU A 1 99 ? -13.620 -17.515 -4.209 1.00 55.03 99 LEU A C 1
ATOM 823 O O . LEU A 1 99 ? -13.174 -18.350 -3.426 1.00 55.03 99 LEU A O 1
ATOM 827 N N . SER A 1 100 ? -13.0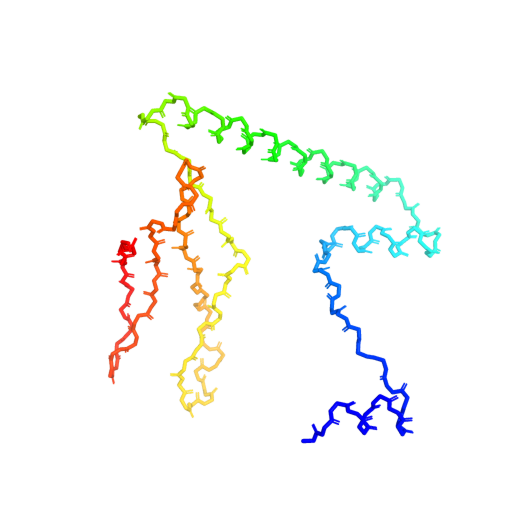58 -16.328 -4.391 1.00 57.59 100 SER A N 1
ATOM 828 C CA . SER A 1 100 ? -12.069 -15.763 -3.481 1.00 57.59 100 SER A CA 1
ATOM 829 C C . SER A 1 100 ? -12.811 -15.054 -2.354 1.00 57.59 100 SER A C 1
ATOM 831 O O . SER A 1 100 ? -13.484 -14.053 -2.607 1.00 57.59 100 SER A O 1
ATOM 833 N N . CYS A 1 101 ? -12.695 -15.534 -1.113 1.00 58.62 101 CYS A N 1
ATOM 834 C CA . CYS A 1 101 ? -13.160 -14.748 0.026 1.00 58.62 101 CYS A CA 1
ATOM 835 C C . CYS A 1 101 ? -12.020 -13.912 0.585 1.00 58.62 101 CYS A C 1
ATOM 837 O O . CYS A 1 101 ? -10.981 -14.410 1.019 1.00 58.62 101 CYS A O 1
ATOM 839 N N . TYR A 1 102 ? -12.246 -12.606 0.574 1.00 61.75 102 TYR A N 1
ATOM 840 C CA . TYR A 1 102 ? -11.385 -11.649 1.237 1.00 61.75 102 TYR A CA 1
ATOM 841 C C . TYR A 1 102 ? -11.548 -11.813 2.738 1.00 61.75 102 TYR A C 1
ATOM 843 O O . TYR A 1 102 ? -12.667 -11.830 3.257 1.00 61.75 102 TYR A O 1
ATOM 851 N N . ASN A 1 103 ? -10.425 -11.923 3.436 1.00 62.12 103 ASN A N 1
ATOM 852 C CA . ASN A 1 103 ? -10.416 -11.903 4.881 1.00 62.12 103 ASN A CA 1
ATOM 853 C C . ASN A 1 103 ? -10.717 -10.468 5.349 1.00 62.12 103 ASN A C 1
ATOM 855 O O . ASN A 1 103 ? -9.815 -9.661 5.571 1.00 62.12 103 ASN A O 1
ATOM 859 N N . LEU A 1 104 ? -12.007 -10.130 5.436 1.00 62.94 104 LEU A N 1
ATOM 860 C CA . LEU A 1 104 ? -12.510 -8.833 5.894 1.00 62.94 104 LEU A CA 1
ATOM 861 C C . LEU A 1 104 ? -12.292 -8.709 7.407 1.00 62.94 104 LEU A C 1
ATOM 863 O O . LEU A 1 104 ? -13.193 -8.885 8.226 1.00 62.94 104 LEU A O 1
ATOM 867 N N . SER A 1 105 ? -11.045 -8.429 7.758 1.00 62.66 105 SER A N 1
ATOM 868 C CA . SER A 1 105 ? -10.590 -8.098 9.097 1.00 62.66 105 SER A CA 1
ATOM 869 C C . SER A 1 105 ? -10.619 -6.582 9.283 1.00 62.66 105 SER A C 1
ATOM 871 O O . SER A 1 105 ? -9.861 -5.857 8.637 1.00 62.66 105 SER A O 1
ATOM 873 N N . PHE A 1 106 ? -11.488 -6.090 10.165 1.00 66.88 106 PHE A N 1
ATOM 874 C CA . PHE A 1 106 ? -11.564 -4.673 10.509 1.00 66.88 106 PHE A CA 1
ATOM 875 C C . PHE A 1 106 ? -10.685 -4.387 11.720 1.00 66.88 106 PHE A C 1
ATOM 877 O O .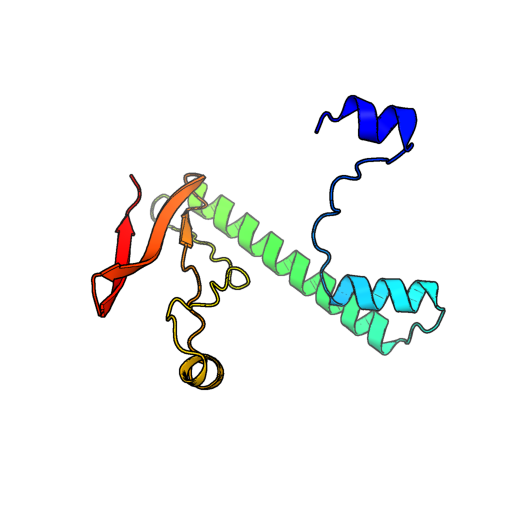 PHE A 1 106 ? -10.934 -4.850 12.836 1.00 66.88 106 PHE A O 1
ATOM 884 N N . TYR A 1 107 ? -9.658 -3.578 11.488 1.00 67.25 107 TYR A N 1
ATOM 885 C CA . TYR A 1 107 ? -8.782 -3.092 12.539 1.00 67.25 107 TYR A CA 1
ATOM 886 C C . TYR A 1 107 ? -9.096 -1.633 12.850 1.00 67.25 107 TYR A C 1
ATOM 888 O O . TYR A 1 107 ? -8.962 -0.774 11.972 1.00 67.25 107 TYR A O 1
ATOM 896 N N . SER A 1 108 ? -9.479 -1.339 14.093 1.00 68.88 108 SER A N 1
ATOM 897 C CA . SER A 1 108 ? -9.685 0.040 14.527 1.00 68.88 108 SER A CA 1
ATOM 898 C C . SER A 1 108 ? -8.346 0.699 14.807 1.00 68.88 108 SER A C 1
ATOM 900 O O . SER A 1 108 ? -7.600 0.339 15.726 1.00 68.88 108 SER A O 1
ATOM 902 N N . LEU A 1 10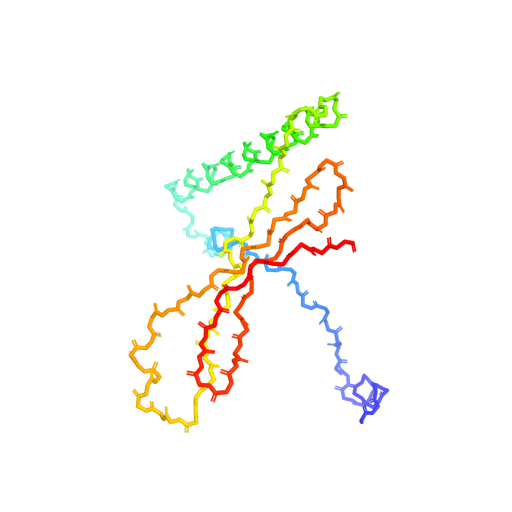9 ? -8.032 1.723 14.013 1.00 68.81 109 LEU A N 1
ATOM 903 C CA . LEU A 1 109 ? -6.789 2.477 14.166 1.00 68.81 109 LEU A CA 1
ATOM 904 C C . LEU A 1 109 ? -6.766 3.352 15.425 1.00 68.81 109 LEU A C 1
ATOM 906 O O . LEU A 1 109 ? -5.691 3.817 15.814 1.00 68.81 109 LEU A O 1
ATOM 910 N N . GLN A 1 110 ? -7.925 3.570 16.044 1.00 67.50 110 GLN A N 1
ATOM 911 C CA . GLN A 1 110 ? -8.108 4.403 17.228 1.00 67.50 110 GLN A CA 1
ATOM 912 C C . GLN A 1 110 ? -7.574 3.690 18.475 1.00 67.50 110 GLN A C 1
ATOM 914 O O . GLN A 1 110 ? -6.736 4.239 19.188 1.00 67.50 110 GLN A O 1
ATOM 919 N N . ASN A 1 111 ? -7.975 2.428 18.661 1.00 65.75 111 ASN A N 1
ATOM 920 C CA . ASN A 1 111 ? -7.601 1.610 19.817 1.00 65.75 111 ASN A CA 1
ATOM 921 C C . ASN A 1 111 ? -6.430 0.660 19.543 1.00 65.75 111 ASN A C 1
ATOM 923 O O . ASN A 1 111 ? -5.955 0.010 20.471 1.00 65.75 111 ASN A O 1
ATOM 927 N N . ALA A 1 112 ? -5.976 0.560 18.286 1.00 66.00 112 ALA A N 1
ATOM 928 C CA . ALA A 1 112 ? -5.044 -0.481 17.853 1.00 66.00 112 ALA A CA 1
ATOM 929 C C . ALA A 1 112 ? -5.543 -1.893 18.237 1.00 66.00 112 ALA A C 1
ATOM 931 O O . ALA A 1 112 ? -4.757 -2.787 18.560 1.00 66.00 112 ALA A O 1
ATOM 932 N N . LYS A 1 113 ? -6.868 -2.072 18.206 1.00 63.69 113 LYS A N 1
ATOM 933 C CA . LYS A 1 113 ? -7.549 -3.326 18.506 1.00 63.69 113 LYS A CA 1
ATOM 934 C C . LYS A 1 113 ? -8.173 -3.896 17.242 1.00 63.69 113 LYS A C 1
ATOM 936 O O . LYS A 1 113 ? -8.563 -3.174 16.321 1.00 63.69 113 LYS A O 1
ATOM 941 N N . PHE A 1 114 ? -8.186 -5.217 17.208 1.00 57.16 114 PHE A N 1
ATOM 942 C CA . PHE A 1 114 ? -8.856 -5.985 16.185 1.00 57.16 114 PHE A CA 1
ATOM 943 C C . PHE A 1 114 ? -10.322 -6.104 16.598 1.00 57.16 114 PHE A C 1
ATOM 945 O O . PHE A 1 114 ? -10.610 -6.761 17.592 1.00 57.16 114 PHE A O 1
ATOM 952 N N . ASP A 1 115 ? -11.226 -5.440 15.880 1.00 58.84 115 ASP A N 1
ATOM 953 C CA . ASP A 1 115 ? -12.609 -5.295 16.348 1.00 58.84 115 ASP A CA 1
ATOM 954 C C . ASP A 1 115 ? -13.548 -6.317 15.694 1.00 58.84 115 ASP A C 1
ATOM 956 O O . ASP A 1 115 ? -14.536 -6.733 16.303 1.00 58.84 115 ASP A O 1
ATOM 960 N N . MET A 1 116 ? -13.267 -6.752 14.461 1.00 59.31 116 MET A N 1
ATOM 961 C CA . MET A 1 116 ? -14.171 -7.654 13.743 1.00 59.31 116 MET A CA 1
ATOM 962 C C . MET A 1 116 ? -13.451 -8.498 12.692 1.00 59.31 116 MET A C 1
ATOM 964 O O . MET A 1 116 ? -12.661 -7.980 11.905 1.00 59.31 116 MET A O 1
ATOM 968 N N . PHE A 1 117 ? -13.781 -9.788 12.653 1.00 59.88 117 PHE A N 1
ATOM 969 C CA . PHE A 1 117 ? -13.340 -10.739 11.633 1.00 59.88 117 PHE A CA 1
ATOM 970 C C . PHE A 1 117 ? -14.556 -11.267 10.873 1.00 59.88 117 PHE A C 1
ATOM 972 O O . PHE A 1 117 ? -15.514 -11.750 11.484 1.00 59.88 117 PHE A O 1
ATOM 979 N N . CYS A 1 118 ? -14.510 -11.200 9.544 1.00 55.91 118 CYS A N 1
ATOM 980 C CA . CYS A 1 118 ? -15.376 -11.992 8.683 1.00 55.91 118 CYS A CA 1
ATOM 981 C C . CYS A 1 118 ? -14.651 -13.281 8.308 1.00 55.91 118 CYS A C 1
ATOM 983 O O . CYS A 1 118 ? -13.669 -13.250 7.565 1.00 55.91 118 CYS A O 1
ATOM 985 N N . GLY A 1 119 ? -15.139 -14.406 8.822 1.00 57.50 119 GLY A N 1
ATOM 986 C CA . GLY A 1 119 ? -14.602 -15.725 8.516 1.00 57.50 119 GLY A CA 1
ATOM 987 C C . GLY A 1 119 ? -15.668 -16.653 7.968 1.00 57.50 119 GLY A C 1
ATOM 988 O O . GLY A 1 119 ? -16.848 -16.540 8.305 1.00 57.50 119 GLY A O 1
ATOM 989 N N . ILE A 1 120 ? -15.243 -17.620 7.163 1.00 55.25 120 ILE A N 1
ATOM 990 C CA . ILE A 1 120 ? -16.098 -18.738 6.768 1.00 55.25 120 ILE A CA 1
ATOM 991 C C . ILE A 1 120 ? -15.942 -19.830 7.817 1.00 55.25 120 ILE A C 1
ATOM 993 O O . ILE A 1 120 ? -14.836 -20.323 8.041 1.00 55.25 120 ILE A O 1
ATOM 997 N N . LYS A 1 121 ? -17.047 -20.223 8.454 1.00 55.59 121 LYS A N 1
ATOM 998 C CA . LYS A 1 121 ? -17.104 -21.464 9.230 1.00 55.59 121 LYS A CA 1
ATOM 999 C C . LYS A 1 121 ? -17.700 -22.548 8.345 1.00 55.59 121 LYS A C 1
ATOM 1001 O O . LYS A 1 121 ? -18.835 -22.426 7.889 1.00 55.59 121 LYS A O 1
ATOM 1006 N N . LEU A 1 122 ? -16.920 -23.599 8.117 1.00 49.03 122 LEU A N 1
ATOM 1007 C CA . LEU A 1 122 ? -17.399 -24.819 7.481 1.00 49.03 122 LEU A CA 1
ATOM 1008 C C . LEU A 1 122 ? -18.072 -25.671 8.556 1.00 49.03 122 LEU A C 1
ATOM 1010 O O . LEU A 1 122 ? -17.447 -26.005 9.564 1.00 49.03 122 LEU A O 1
ATOM 1014 N N . LYS A 1 123 ? -19.351 -25.986 8.362 1.00 47.16 123 LYS A N 1
ATOM 1015 C CA . LYS A 1 123 ? -20.111 -26.865 9.251 1.00 47.16 123 LYS A CA 1
ATOM 1016 C C . LYS A 1 123 ? -20.741 -27.957 8.404 1.00 47.16 123 LYS A C 1
ATOM 1018 O O . LYS A 1 123 ? -21.626 -27.642 7.626 1.00 47.16 123 LYS A O 1
ATOM 1023 N N . GLU A 1 124 ? -20.232 -29.179 8.551 1.00 49.78 124 GLU A N 1
ATOM 1024 C CA . GLU A 1 124 ? -20.656 -30.494 8.021 1.00 49.78 124 GLU A CA 1
ATOM 1025 C C . GLU A 1 124 ? -21.155 -30.648 6.571 1.00 49.78 124 GLU A C 1
ATOM 1027 O O . GLU A 1 124 ? -20.963 -31.736 6.058 1.00 49.78 124 GLU A O 1
ATOM 1032 N N . ASN A 1 125 ? -21.707 -29.636 5.896 1.00 50.19 125 ASN A N 1
ATOM 1033 C CA . ASN A 1 125 ? -21.930 -29.524 4.445 1.00 50.19 125 ASN A CA 1
ATOM 1034 C C . ASN A 1 125 ? -22.264 -28.080 3.984 1.00 50.19 125 ASN A C 1
ATOM 1036 O O . ASN A 1 125 ? -22.593 -27.864 2.821 1.00 50.19 125 ASN A O 1
ATOM 1040 N N . GLU A 1 126 ? -22.165 -27.074 4.861 1.00 44.97 126 GLU A N 1
ATOM 1041 C CA . GLU A 1 126 ? -22.494 -25.677 4.562 1.00 44.97 126 GLU A CA 1
ATOM 1042 C C . GLU A 1 126 ? -21.320 -24.743 4.890 1.00 44.97 126 GLU A C 1
ATOM 1044 O O . GLU A 1 126 ? -20.650 -24.869 5.923 1.00 44.97 126 GLU A O 1
ATOM 1049 N N . ALA A 1 127 ? -21.077 -23.776 4.002 1.00 52.91 127 ALA A N 1
ATOM 1050 C CA . ALA A 1 127 ? -20.162 -22.668 4.238 1.00 52.91 127 ALA A CA 1
ATOM 1051 C C . ALA A 1 127 ? -20.967 -21.460 4.726 1.00 52.91 127 ALA A C 1
ATOM 1053 O O . ALA A 1 127 ? -21.626 -20.782 3.940 1.00 52.91 127 ALA A O 1
ATOM 1054 N N . LEU A 1 128 ? -20.917 -21.187 6.030 1.00 53.25 128 LEU A N 1
ATOM 1055 C CA . LEU A 1 128 ? -21.579 -20.025 6.616 1.00 53.25 128 LEU A CA 1
ATOM 1056 C C . LEU A 1 128 ? -20.568 -18.891 6.781 1.00 53.25 128 LEU A C 1
ATOM 1058 O O . LEU A 1 128 ? -19.549 -19.038 7.463 1.00 53.25 128 LEU A O 1
ATOM 1062 N N . VAL A 1 129 ? -20.866 -17.739 6.177 1.00 55.34 129 VAL A N 1
ATOM 1063 C CA . VAL A 1 129 ? -20.142 -16.490 6.438 1.00 55.34 129 VAL A CA 1
ATOM 1064 C C . VAL A 1 129 ? -20.614 -15.963 7.786 1.00 55.34 129 VAL A C 1
ATOM 1066 O O . VAL A 1 129 ? -21.789 -15.632 7.951 1.00 55.34 129 VAL A O 1
ATOM 1069 N N . LYS A 1 130 ? -19.710 -15.901 8.766 1.00 57.75 130 LYS A N 1
ATOM 1070 C CA . LYS A 1 130 ? -20.036 -15.422 10.108 1.00 57.75 130 LYS A CA 1
ATOM 1071 C C . LYS A 1 130 ? -19.196 -14.202 10.455 1.00 57.75 130 LYS A C 1
ATOM 1073 O O . LYS A 1 130 ? -17.973 -14.207 10.331 1.00 57.75 130 LYS A O 1
ATOM 1078 N N . TRP A 1 131 ? -19.883 -13.176 10.940 1.00 53.66 131 TRP A N 1
ATOM 1079 C CA . TRP A 1 131 ? -19.276 -12.002 11.549 1.00 53.66 131 TRP A CA 1
ATOM 1080 C C . TRP A 1 131 ? -19.123 -12.267 13.044 1.00 53.66 131 TRP A C 1
ATOM 1082 O O . TRP A 1 131 ? -20.119 -12.445 13.748 1.00 53.66 131 TRP A O 1
ATOM 1092 N N . GLU A 1 132 ? -17.886 -12.332 13.531 1.00 57.09 132 GLU A N 1
ATOM 1093 C CA . GLU A 1 132 ? -17.604 -12.469 14.961 1.00 57.09 132 GLU A CA 1
ATOM 1094 C C . GLU A 1 132 ? -16.812 -11.251 15.451 1.00 57.09 132 GLU A C 1
ATOM 1096 O O . GLU A 1 132 ? -15.831 -10.821 14.838 1.00 57.09 132 GLU A O 1
ATOM 1101 N N . ARG A 1 133 ? -17.284 -10.667 16.559 1.00 47.69 133 ARG A N 1
ATOM 1102 C CA . ARG A 1 133 ? -16.594 -9.592 17.274 1.00 47.69 133 ARG A CA 1
ATOM 1103 C C . ARG A 1 133 ? -15.577 -10.244 18.206 1.00 47.69 133 ARG A C 1
ATOM 1105 O O . ARG A 1 133 ? -15.961 -11.081 19.023 1.00 47.69 133 ARG A O 1
ATOM 1112 N N . VAL A 1 134 ? -14.304 -9.897 18.061 1.00 53.12 134 VAL A N 1
ATOM 1113 C CA . VAL A 1 134 ? -13.243 -10.395 18.946 1.00 53.12 134 VAL A CA 1
ATOM 1114 C C . VAL A 1 134 ? -13.130 -9.392 20.095 1.00 53.12 134 VAL A C 1
ATOM 1116 O O . VAL A 1 134 ? -12.869 -8.218 19.845 1.00 53.12 134 VAL A O 1
ATOM 1119 N N . PHE A 1 135 ? -13.441 -9.822 21.321 1.00 38.03 135 PHE A N 1
ATOM 1120 C CA . PHE A 1 135 ? -13.374 -8.990 22.531 1.00 38.03 135 PHE A CA 1
ATOM 1121 C C . PHE A 1 135 ? -11.972 -9.000 23.144 1.00 38.03 135 PHE A C 1
ATOM 1123 O O . PHE A 1 135 ? -11.355 -10.089 23.159 1.00 38.03 135 PHE A O 1
#